Protein AF-A0A940C846-F1 (afdb_monomer_lite)

Secondary structure (DSSP, 8-state):
-HHHHHHHHHHHHHHHTHHHHHHHHHHHHHHHH--S---SS-HHHHHHHHHHHHHH-HHHHHHHHHHHTS-TT---HHHHHHHHHHHHHHHHHHHHHHHHHTTHHHHHHHHHHHHHHHHHHHHHHHHHHHTTTT-HHHHHHHHHHHHHHHHHHHTTS----GGGGTHHHHHHHHHHHHT-

Radius of gyration: 16.96 Å; chains: 1; bounding box: 32×42×48 Å

pLDDT: mean 75.11, std 12.72, range [40.38, 91.0]

Sequence (180 aa):
IVVFSMTAGLLAGWALRIDDRLNRLGDCIRARFFSGGVDGANPVEGVVTAILLFCIGSMTVLGSFDGARNPPGRLVLEYHTTLLIKSMLDFVSSTCLTVTFGVSVMASAAFVLVFQGALVALAAQLQPFLERIAVMPVLNCVGSLILLAIAVNLIGLKKIKTADYLPALAVAVAVCWALA

Foldseek 3Di:
DQVCLQVVLLVVLVVVVQLVVQLVVLVVLCVVPPPDDDPDADLSVLLSLLLLLLVLQLLLLVLLLVLLPDDPDDDDPVSCVSVVVSVVVSVVVLVVSCVQNNPSNVSSVVVSCVNSVVSSVVSNVCNVVVVVLPLSVSSNVLSVVLNVVSVCVSVVVDDDSSSSSVSSSVSSVVVSVVVD

Structure (mmCIF, N/CA/C/O backbone):
data_AF-A0A940C846-F1
#
_entry.id   AF-A0A940C846-F1
#
loop_
_atom_site.group_PDB
_atom_site.id
_atom_site.type_symbol
_atom_site.label_atom_id
_atom_site.label_alt_id
_atom_site.label_comp_id
_atom_site.label_asym_id
_atom_site.label_entity_id
_atom_site.label_seq_id
_atom_site.pdbx_PDB_ins_code
_atom_site.Cartn_x
_atom_site.Cartn_y
_atom_site.Cartn_z
_atom_site.occupancy
_atom_site.B_iso_or_equiv
_atom_site.auth_seq_id
_atom_site.auth_comp_id
_atom_site.auth_asym_id
_atom_site.auth_atom_id
_atom_site.pdbx_PDB_model_num
ATOM 1 N N . ILE A 1 1 ? -4.237 -12.558 16.859 1.00 83.25 1 ILE A N 1
ATOM 2 C CA . ILE A 1 1 ? -4.853 -11.601 15.904 1.00 83.25 1 ILE A CA 1
ATOM 3 C C . ILE A 1 1 ? -3.998 -11.474 14.643 1.00 83.25 1 ILE A C 1
ATOM 5 O O . ILE A 1 1 ? -4.415 -11.995 13.625 1.00 83.25 1 ILE A O 1
ATOM 9 N N . VAL A 1 2 ? -2.773 -10.931 14.718 1.00 86.88 2 VAL A N 1
ATOM 10 C CA . VAL A 1 2 ? -1.892 -10.684 13.549 1.00 86.88 2 VAL A CA 1
ATOM 11 C C . VAL A 1 2 ? -1.719 -11.896 12.618 1.00 86.88 2 VAL A C 1
ATOM 13 O O . VAL A 1 2 ? -1.980 -11.781 11.425 1.00 86.88 2 VAL A O 1
ATOM 16 N N . VAL A 1 3 ? -1.338 -13.066 13.149 1.00 89.56 3 VAL A N 1
ATOM 17 C CA . VAL A 1 3 ? -1.128 -14.288 12.341 1.00 89.56 3 VAL A CA 1
ATOM 18 C C . VAL A 1 3 ? -2.411 -14.720 11.626 1.00 89.56 3 VAL A C 1
ATOM 20 O O . VAL A 1 3 ? -2.380 -15.010 10.437 1.00 89.56 3 VAL A O 1
ATOM 23 N N . PHE A 1 4 ? -3.544 -14.713 12.332 1.00 89.75 4 PHE A N 1
ATOM 24 C CA . PHE A 1 4 ? -4.843 -15.076 11.763 1.00 89.75 4 PHE A CA 1
ATOM 25 C C . PHE A 1 4 ? -5.285 -14.089 10.676 1.00 89.75 4 PHE A C 1
ATOM 27 O O . PHE A 1 4 ? -5.730 -14.503 9.612 1.00 89.75 4 PHE A O 1
ATOM 34 N N . SER A 1 5 ? -5.117 -12.785 10.902 1.00 87.75 5 SER A N 1
ATOM 35 C CA . SER A 1 5 ? -5.448 -11.762 9.907 1.00 87.75 5 SER A CA 1
ATOM 36 C C . SER A 1 5 ? -4.566 -11.866 8.663 1.00 87.75 5 SER A C 1
ATOM 38 O O . SER A 1 5 ? -5.070 -11.706 7.557 1.00 87.75 5 SER A O 1
ATOM 40 N N . MET A 1 6 ? -3.279 -12.192 8.825 1.00 88.94 6 MET A N 1
ATOM 41 C CA . MET A 1 6 ? -2.354 -12.461 7.719 1.00 88.94 6 MET A CA 1
ATOM 42 C C . MET A 1 6 ? -2.785 -13.674 6.892 1.00 88.94 6 MET A C 1
ATOM 44 O O . MET A 1 6 ? -2.864 -13.577 5.670 1.00 88.94 6 MET A O 1
ATOM 48 N N . THR A 1 7 ? -3.089 -14.807 7.531 1.00 91.00 7 THR A N 1
ATOM 49 C CA . THR A 1 7 ? -3.455 -16.038 6.813 1.00 91.00 7 THR A CA 1
ATOM 50 C C . THR A 1 7 ? -4.833 -15.939 6.168 1.00 91.00 7 THR A C 1
ATOM 52 O O . THR A 1 7 ? -4.974 -16.242 4.985 1.00 91.00 7 THR A O 1
ATOM 55 N N . ALA A 1 8 ? -5.840 -15.463 6.902 1.00 89.62 8 ALA A N 1
ATOM 56 C CA . ALA A 1 8 ? -7.188 -15.264 6.376 1.00 89.62 8 ALA A CA 1
ATOM 57 C C . ALA A 1 8 ? -7.223 -14.165 5.303 1.00 89.62 8 ALA A C 1
ATOM 59 O O . ALA A 1 8 ? -7.887 -14.318 4.280 1.00 89.62 8 ALA A O 1
ATOM 60 N N . GLY A 1 9 ? -6.466 -13.083 5.500 1.00 87.38 9 GLY A N 1
ATOM 61 C CA . GLY A 1 9 ? -6.316 -12.007 4.526 1.00 87.38 9 GLY A CA 1
ATOM 62 C C . GLY A 1 9 ? -5.652 -12.464 3.233 1.00 87.38 9 GLY A C 1
ATOM 63 O O . GLY A 1 9 ? -6.147 -12.131 2.161 1.00 87.38 9 GLY A O 1
ATOM 64 N N . LEU A 1 10 ? -4.596 -13.279 3.323 1.00 89.56 10 LEU A N 1
ATOM 65 C CA . LEU A 1 10 ? -3.947 -13.876 2.156 1.00 89.56 10 LEU A CA 1
ATOM 66 C C . LEU A 1 10 ? -4.892 -14.813 1.399 1.00 89.56 10 LEU A C 1
ATOM 68 O O . LEU A 1 10 ? -4.969 -14.742 0.178 1.00 89.56 10 LEU A O 1
ATOM 72 N N . LEU A 1 11 ? -5.629 -15.673 2.109 1.00 90.94 11 LEU A N 1
ATOM 73 C CA . LEU A 1 11 ? -6.620 -16.562 1.493 1.00 90.94 11 LEU A CA 1
ATOM 74 C C . LEU A 1 11 ? -7.703 -15.764 0.760 1.00 90.94 11 LEU A C 1
ATOM 76 O O . LEU A 1 11 ? -8.042 -16.085 -0.379 1.00 90.94 11 LEU A O 1
ATOM 80 N N . ALA A 1 12 ? -8.209 -14.700 1.387 1.00 89.06 12 ALA A N 1
ATOM 81 C CA . ALA A 1 12 ? -9.190 -13.810 0.779 1.00 89.06 12 ALA A CA 1
ATOM 82 C C . ALA A 1 12 ? -8.615 -13.064 -0.436 1.00 89.06 12 ALA A C 1
ATOM 84 O O . ALA A 1 12 ? -9.267 -12.995 -1.476 1.00 89.06 12 ALA A O 1
ATOM 85 N N . GLY A 1 13 ? -7.394 -12.532 -0.341 1.00 85.81 13 GLY A N 1
ATOM 86 C CA . GLY A 1 13 ? -6.743 -11.811 -1.436 1.00 85.81 13 GLY A CA 1
ATOM 87 C C . GLY A 1 13 ? -6.417 -12.703 -2.621 1.00 85.81 13 GLY A C 1
ATOM 88 O O . GLY A 1 13 ? -6.713 -12.339 -3.760 1.00 85.81 13 GLY A O 1
ATOM 89 N N . TRP A 1 14 ? -5.932 -13.912 -2.345 1.00 88.50 14 TRP A N 1
ATOM 90 C CA . TRP A 1 14 ? -5.702 -14.943 -3.348 1.00 88.50 14 TRP A CA 1
ATOM 91 C C . TRP A 1 14 ? -7.004 -15.354 -4.050 1.00 88.50 14 TRP A C 1
ATOM 93 O O . TRP A 1 14 ? -7.051 -15.394 -5.280 1.00 88.50 14 TRP A O 1
ATOM 103 N N . ALA A 1 15 ? -8.094 -15.567 -3.299 1.00 88.69 15 ALA A N 1
ATOM 104 C CA . ALA A 1 15 ? -9.408 -15.880 -3.868 1.00 88.69 15 ALA A CA 1
ATOM 105 C C . ALA A 1 15 ? -9.964 -14.733 -4.736 1.00 88.69 15 ALA A C 1
ATOM 107 O O . ALA A 1 15 ? -10.569 -14.970 -5.783 1.00 88.69 15 ALA A O 1
ATOM 108 N N . LEU A 1 16 ? -9.730 -13.481 -4.334 1.00 85.50 16 LEU A N 1
ATOM 109 C CA . LEU A 1 16 ? -10.142 -12.285 -5.074 1.00 85.50 16 LEU A CA 1
ATOM 110 C C . LEU A 1 16 ? -9.214 -11.944 -6.253 1.00 85.50 16 LEU A C 1
ATOM 112 O O . LEU A 1 16 ? -9.585 -11.110 -7.091 1.00 85.50 16 LEU A O 1
ATOM 116 N N . ARG A 1 17 ? -8.049 -12.602 -6.345 1.00 85.44 17 ARG A N 1
ATOM 117 C CA . ARG A 1 17 ? -6.990 -12.373 -7.340 1.00 85.44 17 ARG A CA 1
ATOM 118 C C . ARG A 1 17 ? -6.577 -10.900 -7.403 1.00 85.44 17 ARG A C 1
ATOM 120 O O . ARG A 1 17 ? -6.571 -10.291 -8.475 1.00 85.44 17 ARG A O 1
ATOM 127 N N . ILE A 1 18 ? -6.300 -10.307 -6.242 1.00 83.44 18 ILE A N 1
ATOM 128 C CA . ILE A 1 18 ? -6.004 -8.870 -6.117 1.00 83.44 18 ILE A CA 1
ATOM 129 C C . ILE A 1 18 ? -4.724 -8.514 -6.864 1.00 83.44 18 ILE A C 1
ATOM 131 O O . ILE A 1 18 ? -4.715 -7.521 -7.590 1.00 83.44 18 ILE A O 1
ATOM 135 N N . ASP A 1 19 ? -3.695 -9.352 -6.754 1.00 83.31 19 ASP A N 1
ATOM 136 C CA . ASP A 1 19 ? -2.444 -9.193 -7.495 1.00 83.31 19 ASP A CA 1
ATOM 137 C C . ASP A 1 19 ? -2.681 -9.104 -9.010 1.00 83.31 19 ASP A C 1
ATOM 139 O O . ASP A 1 19 ? -2.232 -8.163 -9.662 1.00 83.31 19 ASP A O 1
ATOM 143 N N . ASP A 1 20 ? -3.506 -9.996 -9.567 1.00 82.88 20 ASP A N 1
ATOM 144 C CA . ASP A 1 20 ? -3.817 -9.994 -11.001 1.00 82.88 20 ASP A CA 1
ATOM 145 C C . ASP A 1 20 ? -4.617 -8.748 -11.422 1.00 82.88 20 ASP A C 1
ATOM 147 O O . ASP A 1 20 ? -4.434 -8.227 -12.524 1.00 82.88 20 ASP A O 1
ATOM 151 N N . ARG A 1 21 ? -5.514 -8.249 -10.561 1.00 83.06 21 ARG A N 1
ATOM 152 C CA . ARG A 1 21 ? -6.279 -7.019 -10.828 1.00 83.06 21 ARG A CA 1
ATOM 153 C C . ARG A 1 21 ? -5.387 -5.783 -10.781 1.00 83.06 21 ARG A C 1
ATOM 155 O O . ARG A 1 21 ? -5.519 -4.930 -11.654 1.00 83.06 21 ARG A O 1
ATOM 162 N N . LEU A 1 22 ? -4.485 -5.692 -9.803 1.00 78.94 22 LEU A N 1
ATOM 163 C CA . LEU A 1 22 ? -3.514 -4.600 -9.728 1.00 78.94 22 LEU A CA 1
ATOM 164 C C . LEU A 1 22 ? -2.541 -4.638 -10.907 1.00 78.94 22 LEU A C 1
ATOM 166 O O . LEU A 1 22 ? -2.278 -3.590 -11.492 1.00 78.94 22 LEU A O 1
ATOM 170 N N . ASN A 1 23 ? -2.086 -5.824 -11.318 1.00 80.25 23 ASN A N 1
ATOM 171 C CA . ASN A 1 23 ? -1.262 -5.973 -12.515 1.00 80.25 23 ASN A CA 1
ATOM 172 C C . ASN A 1 23 ? -2.007 -5.496 -13.769 1.00 80.25 23 ASN A C 1
ATOM 174 O O . ASN A 1 23 ? -1.464 -4.694 -14.518 1.00 80.25 23 ASN A O 1
ATOM 178 N N . ARG A 1 24 ? -3.288 -5.856 -13.947 1.00 79.88 24 ARG A N 1
ATOM 179 C CA . ARG A 1 24 ? -4.114 -5.338 -15.058 1.00 79.88 24 ARG A CA 1
ATOM 180 C C . ARG A 1 24 ? -4.296 -3.818 -15.025 1.00 79.88 24 ARG A C 1
ATOM 182 O O . ARG A 1 24 ? -4.331 -3.181 -16.077 1.00 79.88 24 ARG A O 1
ATOM 189 N N . LEU A 1 25 ? -4.436 -3.225 -13.837 1.00 75.25 25 LEU A N 1
ATOM 190 C CA . LEU A 1 25 ? -4.486 -1.768 -13.685 1.00 75.25 25 LEU A CA 1
ATOM 191 C C . LEU A 1 25 ? -3.151 -1.134 -14.092 1.00 75.25 25 LEU A C 1
ATOM 193 O O . LEU A 1 25 ? -3.146 -0.158 -14.840 1.00 75.25 25 LEU A O 1
ATOM 197 N N . GLY A 1 26 ? -2.030 -1.719 -13.665 1.00 71.31 26 GLY A N 1
ATOM 198 C CA . GLY A 1 26 ? -0.698 -1.284 -14.071 1.00 71.31 26 GLY A CA 1
ATOM 199 C C . GLY A 1 26 ? -0.449 -1.459 -15.573 1.00 71.31 26 GLY A C 1
ATOM 200 O O . GLY A 1 26 ? 0.117 -0.560 -16.186 1.00 71.31 26 GLY A O 1
ATOM 201 N N . ASP A 1 27 ? -0.947 -2.531 -16.196 1.00 74.06 27 ASP A N 1
ATOM 202 C CA . ASP A 1 27 ? -0.903 -2.748 -17.649 1.00 74.06 27 ASP A CA 1
ATOM 203 C C . ASP A 1 27 ? -1.697 -1.681 -18.414 1.00 74.06 27 ASP A C 1
ATOM 205 O O . ASP A 1 27 ? -1.230 -1.159 -19.425 1.00 74.06 27 ASP A O 1
ATOM 209 N N . CYS A 1 28 ? -2.884 -1.308 -17.926 1.00 73.94 28 CYS A N 1
ATOM 210 C CA . CYS A 1 28 ? -3.709 -0.259 -18.533 1.00 73.94 28 CYS A CA 1
ATOM 211 C C . CYS A 1 28 ? -3.023 1.115 -18.461 1.00 73.94 28 CYS A C 1
ATOM 213 O O . CYS A 1 28 ? -2.988 1.866 -19.440 1.00 73.94 28 CYS A O 1
ATOM 215 N N . ILE A 1 29 ? -2.421 1.422 -17.310 1.00 69.19 29 ILE A N 1
ATOM 216 C CA . ILE A 1 29 ? -1.619 2.631 -17.108 1.00 69.19 29 ILE A CA 1
ATOM 217 C C . ILE A 1 29 ? -0.381 2.595 -18.012 1.00 69.19 29 ILE A C 1
ATOM 219 O O . ILE A 1 29 ? -0.080 3.588 -18.674 1.00 69.19 29 ILE A O 1
ATOM 223 N N . ARG A 1 30 ? 0.291 1.443 -18.123 1.00 65.88 30 ARG A N 1
ATOM 224 C CA . ARG A 1 30 ? 1.426 1.248 -19.030 1.00 65.88 30 ARG A CA 1
ATOM 225 C C . ARG A 1 30 ? 1.032 1.515 -20.477 1.00 65.88 30 ARG A C 1
ATOM 227 O O . ARG A 1 30 ? 1.701 2.297 -21.137 1.00 65.88 30 ARG A O 1
ATOM 234 N N . ALA A 1 31 ? -0.059 0.922 -20.955 1.00 68.94 31 ALA A N 1
ATOM 235 C CA . ALA A 1 31 ? -0.520 1.090 -22.330 1.00 68.94 31 ALA A CA 1
ATOM 236 C C . ALA A 1 31 ? -0.840 2.557 -22.665 1.00 68.94 31 ALA A C 1
ATOM 238 O O . ALA A 1 31 ? -0.558 3.012 -23.772 1.00 68.94 31 ALA A O 1
ATOM 239 N N . ARG A 1 32 ? -1.385 3.317 -21.703 1.00 67.94 32 ARG A N 1
ATOM 240 C CA . ARG A 1 32 ? -1.706 4.743 -21.884 1.00 67.94 32 ARG A CA 1
ATOM 241 C C . ARG A 1 32 ? -0.503 5.680 -21.793 1.00 67.94 32 ARG A C 1
ATOM 243 O O . ARG A 1 32 ? -0.475 6.661 -22.527 1.00 67.94 32 ARG A O 1
ATOM 250 N N . PHE A 1 33 ? 0.449 5.421 -20.897 1.00 62.28 33 PHE A N 1
ATOM 251 C CA . PHE A 1 33 ? 1.545 6.357 -20.601 1.00 62.28 33 PHE A CA 1
ATOM 252 C C . PHE A 1 33 ? 2.900 5.949 -21.195 1.00 62.28 33 PHE A C 1
ATOM 254 O O . PHE A 1 33 ? 3.757 6.804 -21.398 1.00 62.28 33 PHE A O 1
ATOM 261 N N . PHE A 1 34 ? 3.094 4.670 -21.521 1.00 60.69 34 PHE A N 1
ATOM 262 C CA . PHE A 1 34 ? 4.354 4.103 -22.005 1.00 60.69 34 PHE A CA 1
ATOM 263 C C . PHE A 1 34 ? 4.109 3.263 -23.271 1.00 60.69 34 PHE A C 1
ATOM 265 O O . PHE A 1 34 ? 4.206 2.039 -23.260 1.00 60.69 34 PHE A O 1
ATOM 272 N N . SER A 1 35 ? 3.779 3.935 -24.383 1.00 51.28 35 SER A N 1
ATOM 273 C CA . SER A 1 35 ? 3.702 3.316 -25.724 1.00 51.28 35 SER A CA 1
ATOM 274 C C . SER A 1 35 ? 5.079 3.063 -26.371 1.00 51.28 35 SER A C 1
ATOM 276 O O . SER A 1 35 ? 5.153 2.424 -27.415 1.00 51.28 35 SER A O 1
ATOM 278 N N . GLY A 1 36 ? 6.174 3.541 -25.769 1.00 47.22 36 GLY A N 1
ATOM 279 C CA . GLY A 1 36 ? 7.545 3.291 -26.224 1.00 47.22 36 GLY A CA 1
ATOM 280 C C . GLY A 1 36 ? 8.204 2.200 -25.385 1.00 47.22 36 GLY A C 1
ATOM 281 O O . GLY A 1 36 ? 8.252 2.323 -24.162 1.00 47.22 36 GLY A O 1
ATOM 282 N N . GLY A 1 37 ? 8.670 1.130 -26.032 1.00 51.81 37 GLY A N 1
ATOM 283 C CA . GLY A 1 37 ? 9.306 -0.017 -25.384 1.00 51.81 37 GLY A CA 1
ATOM 284 C C . GLY A 1 37 ? 10.438 0.397 -24.445 1.00 51.81 37 GLY A C 1
ATOM 285 O O . GLY A 1 37 ? 11.387 1.057 -24.855 1.00 51.81 37 GLY A O 1
ATOM 286 N N . VAL A 1 38 ? 10.321 -0.003 -23.181 1.00 47.78 38 VAL A N 1
ATOM 287 C CA . VAL A 1 38 ? 11.411 0.055 -22.208 1.00 47.78 38 VAL A CA 1
ATOM 288 C C . VAL A 1 38 ? 11.767 -1.388 -21.887 1.00 47.78 38 VAL 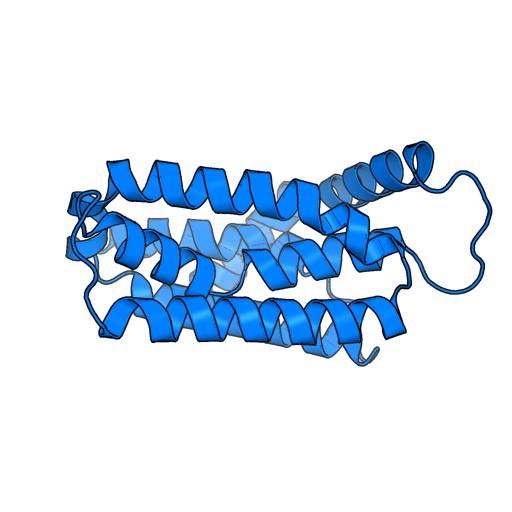A C 1
ATOM 290 O O . VAL A 1 38 ? 11.004 -2.092 -21.220 1.00 47.78 38 VAL A O 1
ATOM 293 N N . ASP A 1 39 ? 12.891 -1.828 -22.441 1.00 46.28 39 ASP A N 1
ATOM 294 C CA . ASP A 1 39 ? 13.513 -3.111 -22.146 1.00 46.28 39 ASP A CA 1
ATOM 295 C C . ASP A 1 39 ? 14.125 -3.090 -20.738 1.00 46.28 39 ASP A C 1
ATOM 297 O O . ASP A 1 39 ? 14.792 -2.132 -20.347 1.00 46.28 39 ASP A O 1
ATOM 301 N N . GLY A 1 40 ? 13.914 -4.170 -19.979 1.00 50.38 40 GLY A N 1
ATOM 302 C CA . GLY A 1 40 ? 14.754 -4.530 -18.828 1.00 50.38 40 GLY A CA 1
ATOM 303 C C . GLY A 1 40 ? 14.060 -4.664 -17.468 1.00 50.38 40 GLY A C 1
ATOM 304 O O . GLY A 1 40 ? 14.464 -5.518 -16.685 1.00 50.38 40 GLY A O 1
ATOM 305 N N . ALA A 1 41 ? 12.992 -3.915 -17.180 1.00 55.94 41 ALA A N 1
ATOM 306 C CA . ALA A 1 41 ? 12.269 -4.006 -15.904 1.00 55.94 41 ALA A CA 1
ATOM 307 C C . ALA A 1 41 ? 10.761 -3.978 -16.145 1.00 55.94 41 ALA A C 1
ATOM 309 O O . ALA A 1 41 ? 10.296 -3.168 -16.939 1.00 55.94 41 ALA A O 1
ATOM 310 N N . ASN A 1 42 ? 9.986 -4.846 -15.485 1.00 67.75 42 ASN A N 1
ATOM 311 C CA . ASN A 1 42 ? 8.531 -4.868 -15.640 1.00 67.75 42 ASN A CA 1
ATOM 312 C C . ASN A 1 42 ? 7.930 -3.601 -14.991 1.00 67.75 42 ASN A C 1
ATOM 314 O O . ASN A 1 42 ? 7.819 -3.551 -13.763 1.00 67.75 42 ASN A O 1
ATOM 318 N N . PRO A 1 43 ? 7.539 -2.569 -15.767 1.00 68.56 43 PRO A N 1
ATOM 319 C CA . PRO A 1 43 ? 7.133 -1.278 -15.202 1.00 68.56 43 PRO A CA 1
ATOM 320 C C . PRO A 1 43 ? 5.841 -1.399 -14.379 1.00 68.56 43 PRO A C 1
ATOM 322 O O . PRO A 1 43 ? 5.589 -0.614 -13.471 1.00 68.56 43 PRO A O 1
ATOM 325 N N . VAL A 1 44 ? 5.043 -2.426 -14.666 1.00 74.94 44 VAL A N 1
ATOM 326 C CA . VAL A 1 44 ? 3.810 -2.777 -13.955 1.00 74.94 44 VAL A CA 1
ATOM 327 C C . VAL A 1 44 ? 4.120 -3.187 -12.519 1.00 74.94 44 VAL A C 1
ATOM 329 O O . VAL A 1 44 ? 3.493 -2.698 -11.583 1.00 74.94 44 VAL A O 1
ATOM 332 N N . GLU A 1 45 ? 5.141 -4.027 -12.341 1.00 76.25 45 GLU A N 1
ATOM 333 C CA . GLU A 1 45 ? 5.577 -4.521 -11.033 1.00 76.25 45 GLU A CA 1
ATOM 334 C C . GLU A 1 45 ? 6.101 -3.366 -10.166 1.00 76.25 45 GLU A C 1
ATOM 336 O O . GLU A 1 45 ? 5.813 -3.314 -8.972 1.00 76.25 45 GLU A O 1
ATOM 341 N N . GLY A 1 46 ? 6.768 -2.381 -10.779 1.00 78.38 46 GLY A N 1
ATOM 342 C CA . GLY A 1 46 ? 7.204 -1.152 -10.113 1.00 78.38 46 GLY A CA 1
ATOM 343 C C . GLY A 1 46 ? 6.057 -0.264 -9.635 1.00 78.38 46 GLY A C 1
ATOM 344 O O . GLY A 1 46 ? 6.057 0.163 -8.481 1.00 78.38 46 GLY A O 1
ATOM 345 N N . VAL A 1 47 ? 5.046 -0.031 -10.481 1.00 79.38 47 VAL A N 1
ATOM 346 C CA . VAL A 1 47 ? 3.837 0.733 -10.114 1.00 79.38 47 VAL A CA 1
ATOM 347 C C . VAL A 1 47 ? 3.099 0.061 -8.961 1.00 79.38 47 VAL A C 1
ATOM 349 O O . VAL A 1 47 ? 2.764 0.719 -7.978 1.00 79.38 47 VAL A O 1
ATOM 352 N N . VAL A 1 48 ? 2.864 -1.248 -9.060 1.00 80.38 48 VAL A N 1
ATOM 353 C CA . VAL A 1 48 ? 2.163 -2.017 -8.026 1.00 80.38 48 VAL A CA 1
ATOM 354 C C . VAL A 1 48 ? 2.959 -2.012 -6.723 1.00 80.38 48 VAL A C 1
ATOM 356 O O . VAL A 1 48 ? 2.398 -1.730 -5.667 1.00 80.38 48 VAL A O 1
ATOM 359 N N . THR A 1 49 ? 4.273 -2.231 -6.787 1.00 83.00 49 THR A N 1
ATOM 360 C CA . THR A 1 49 ? 5.145 -2.198 -5.605 1.00 83.00 49 THR A CA 1
ATOM 361 C C . THR A 1 49 ? 5.142 -0.825 -4.936 1.00 83.00 49 THR A C 1
ATOM 363 O O . THR A 1 49 ? 5.033 -0.751 -3.714 1.00 83.00 49 THR A O 1
ATOM 366 N N . ALA A 1 50 ? 5.189 0.258 -5.717 1.00 84.69 50 ALA A N 1
ATOM 367 C CA . ALA A 1 50 ? 5.102 1.623 -5.208 1.00 84.69 50 ALA A CA 1
ATOM 368 C C . ALA A 1 50 ? 3.761 1.888 -4.510 1.00 84.69 50 ALA A C 1
ATOM 370 O O . ALA A 1 50 ? 3.745 2.343 -3.369 1.00 84.69 50 ALA A O 1
ATOM 371 N N . ILE A 1 51 ? 2.639 1.534 -5.147 1.00 82.75 51 ILE A N 1
ATOM 372 C CA . ILE A 1 51 ? 1.298 1.668 -4.559 1.00 82.75 51 ILE A CA 1
ATOM 373 C C . ILE A 1 51 ? 1.221 0.922 -3.228 1.00 82.75 51 ILE A C 1
ATOM 375 O O . ILE A 1 51 ? 0.801 1.493 -2.225 1.00 82.75 51 ILE A O 1
ATOM 379 N N . LEU A 1 52 ? 1.645 -0.342 -3.194 1.00 81.06 52 LEU A N 1
ATOM 380 C CA . LEU A 1 52 ? 1.587 -1.151 -1.980 1.00 81.06 52 LEU A CA 1
ATOM 381 C C . LEU A 1 52 ? 2.488 -0.566 -0.888 1.00 81.06 52 LEU A C 1
ATOM 383 O O . LEU A 1 52 ? 2.039 -0.429 0.243 1.00 81.06 52 LEU A O 1
ATOM 387 N N . LEU A 1 53 ? 3.714 -0.149 -1.211 1.00 84.62 53 LEU A N 1
ATOM 388 C CA . LEU A 1 53 ? 4.630 0.456 -0.241 1.00 84.62 53 LEU A CA 1
ATOM 389 C C . LEU A 1 53 ? 4.039 1.745 0.354 1.00 84.62 53 LEU A C 1
ATOM 391 O O . LEU A 1 53 ? 4.003 1.905 1.575 1.00 84.62 53 LEU A O 1
ATOM 395 N N . PHE A 1 54 ? 3.506 2.632 -0.489 1.00 82.06 54 PHE A N 1
ATOM 396 C CA . PHE A 1 54 ? 2.941 3.909 -0.053 1.00 82.06 54 PHE A CA 1
ATOM 397 C C . PHE A 1 54 ? 1.606 3.762 0.690 1.00 82.06 54 PHE A C 1
ATOM 399 O O . PHE A 1 54 ? 1.343 4.517 1.632 1.00 82.06 54 PHE A O 1
ATOM 406 N N . CYS A 1 55 ? 0.751 2.815 0.293 1.00 76.44 55 CYS A N 1
ATOM 407 C CA . CYS A 1 55 ? -0.578 2.623 0.879 1.00 76.44 55 CYS A CA 1
ATOM 408 C C . CYS A 1 55 ? -0.571 1.743 2.138 1.00 76.44 55 CYS A C 1
ATOM 410 O O . CYS A 1 55 ? -1.382 1.979 3.028 1.00 76.44 55 CYS A O 1
ATOM 412 N N . ILE A 1 56 ? 0.324 0.753 2.235 1.00 73.50 56 ILE A N 1
ATOM 413 C CA . ILE A 1 56 ? 0.336 -0.243 3.326 1.00 73.50 56 ILE A CA 1
ATOM 414 C C . ILE A 1 56 ? 1.146 0.217 4.537 1.00 73.50 56 ILE A C 1
ATOM 416 O O . ILE A 1 56 ? 1.038 -0.375 5.612 1.00 73.50 56 ILE A O 1
ATOM 420 N N . GLY A 1 57 ? 1.912 1.304 4.404 1.00 68.06 57 GLY A N 1
ATOM 421 C CA . GLY A 1 57 ? 2.492 1.979 5.555 1.00 68.06 57 GLY A CA 1
ATOM 422 C C . GLY A 1 57 ? 1.417 2.186 6.619 1.00 68.06 57 GLY A C 1
ATOM 423 O O . GLY A 1 57 ? 0.452 2.911 6.401 1.00 68.06 57 GLY A O 1
ATOM 424 N N . SER A 1 58 ? 1.572 1.548 7.777 1.00 60.88 58 SER A N 1
ATOM 425 C CA . SER A 1 58 ? 0.666 1.702 8.921 1.00 60.88 58 SER A CA 1
ATOM 426 C C . SER A 1 58 ? 0.482 3.172 9.303 1.00 60.88 58 SER A C 1
ATOM 428 O O . SER A 1 58 ? -0.590 3.572 9.748 1.00 60.88 58 SER A O 1
ATOM 430 N N . MET A 1 59 ? 1.502 3.990 9.028 1.00 63.66 59 MET A N 1
ATOM 431 C CA . MET A 1 59 ? 1.491 5.447 9.135 1.00 63.66 59 MET A CA 1
ATOM 432 C C . MET A 1 59 ? 0.502 6.158 8.205 1.00 63.66 59 MET A C 1
ATOM 434 O O . MET A 1 59 ? 0.086 7.260 8.526 1.00 63.66 59 MET A O 1
ATOM 438 N N . THR A 1 60 ? 0.088 5.566 7.084 1.00 64.56 60 THR A N 1
ATOM 439 C CA . THR A 1 60 ? -0.981 6.112 6.231 1.00 64.56 60 THR A CA 1
ATOM 440 C C . THR A 1 60 ? -2.313 6.066 6.967 1.00 64.56 60 THR A C 1
ATOM 442 O O . THR A 1 60 ? -3.071 7.031 6.963 1.00 64.56 60 THR A O 1
ATOM 445 N N . VAL A 1 61 ? -2.577 4.952 7.646 1.00 62.09 61 VAL A N 1
ATOM 446 C CA . VAL A 1 61 ? -3.800 4.742 8.419 1.00 62.09 61 VAL A CA 1
ATOM 447 C C . VAL A 1 61 ? -3.742 5.536 9.729 1.00 62.09 61 VAL A C 1
ATOM 449 O O . VAL A 1 61 ? -4.656 6.302 10.012 1.00 62.09 61 VAL A O 1
ATOM 452 N N . LEU A 1 62 ? -2.632 5.453 10.471 1.00 61.09 62 LEU A N 1
ATOM 453 C CA . LEU A 1 62 ? -2.388 6.254 11.680 1.00 61.09 62 LEU A CA 1
ATOM 454 C C . LEU A 1 62 ? -2.441 7.761 11.393 1.00 61.09 62 LEU A C 1
ATOM 456 O O . LEU A 1 62 ? -3.154 8.482 12.074 1.00 61.09 62 LEU A O 1
ATOM 460 N N . GLY A 1 63 ? -1.761 8.228 10.343 1.00 59.28 63 GLY A N 1
ATOM 461 C CA . GLY A 1 63 ? -1.745 9.637 9.944 1.00 59.28 63 GLY A CA 1
ATOM 462 C C . GLY A 1 63 ? -3.107 10.144 9.466 1.00 59.28 63 GLY A C 1
ATOM 463 O O . GLY A 1 63 ? -3.441 11.300 9.714 1.00 59.28 63 GLY A O 1
ATOM 464 N N . SER A 1 64 ? -3.925 9.279 8.851 1.00 62.75 64 SER A N 1
ATOM 465 C CA . SER A 1 64 ? -5.320 9.603 8.513 1.00 62.75 64 SER A CA 1
ATOM 466 C C . SER A 1 64 ? -6.185 9.767 9.766 1.00 62.75 64 SER A C 1
ATOM 468 O O . SER A 1 64 ? -7.028 10.657 9.805 1.00 62.75 64 SER A O 1
ATOM 470 N N . PHE A 1 65 ? -5.967 8.950 10.803 1.00 59.78 65 PHE A N 1
ATOM 471 C CA . PHE A 1 65 ? -6.704 9.039 12.068 1.00 59.78 65 PHE A CA 1
ATOM 472 C C . PHE A 1 65 ? -6.250 10.197 12.964 1.00 59.78 65 PHE A C 1
ATOM 474 O O . PHE A 1 65 ? -7.097 10.893 13.522 1.00 59.78 65 PHE A O 1
ATOM 481 N N . ASP A 1 66 ? -4.945 10.452 13.062 1.00 56.78 66 ASP A N 1
ATOM 482 C CA . ASP A 1 66 ? -4.409 11.610 13.787 1.00 56.78 66 ASP A CA 1
ATOM 483 C C . ASP A 1 66 ? -4.794 12.932 13.100 1.00 56.78 66 ASP A C 1
ATOM 485 O O . ASP A 1 66 ? -5.143 13.902 13.774 1.00 56.78 66 ASP A O 1
ATOM 489 N N . GLY A 1 67 ? -4.802 12.966 11.760 1.00 54.34 67 GLY A N 1
ATOM 490 C CA . GLY A 1 67 ? -5.250 14.125 10.983 1.00 54.34 67 GLY A CA 1
ATOM 491 C C . GLY A 1 67 ? -6.756 14.380 11.088 1.00 54.34 67 GLY A C 1
ATOM 492 O O . GLY A 1 67 ? -7.189 15.529 11.098 1.00 54.34 67 GLY A O 1
ATOM 493 N N . ALA A 1 68 ? -7.549 13.317 11.223 1.00 54.16 68 ALA A N 1
ATOM 494 C CA . ALA A 1 68 ? -8.987 13.397 11.416 1.00 54.16 68 ALA A CA 1
ATOM 495 C C . ALA A 1 68 ? -9.384 13.985 12.786 1.00 54.16 68 ALA A C 1
ATOM 497 O O . ALA A 1 68 ? -10.359 14.725 12.853 1.00 54.16 68 ALA A O 1
ATOM 498 N N . ARG A 1 69 ? -8.600 13.727 13.848 1.00 51.91 69 ARG A N 1
ATOM 499 C CA . ARG A 1 69 ? -8.831 14.163 15.246 1.00 51.91 69 ARG A CA 1
ATOM 500 C C . ARG A 1 69 ? -8.977 15.652 15.506 1.00 51.91 69 ARG A C 1
ATOM 502 O O . ARG A 1 69 ? -9.340 16.009 16.627 1.00 51.91 69 ARG A O 1
ATOM 509 N N . ASN A 1 70 ? -8.732 16.519 14.529 1.00 50.16 70 ASN A N 1
ATOM 510 C CA . ASN A 1 70 ? -8.741 17.955 14.762 1.00 50.16 70 ASN A CA 1
ATOM 511 C C . ASN A 1 70 ? -9.513 18.736 13.685 1.00 50.16 70 ASN A C 1
ATOM 513 O O . ASN A 1 70 ? -9.309 18.510 12.493 1.00 50.16 70 ASN A O 1
ATOM 517 N N . PRO A 1 71 ? -10.359 19.707 14.084 1.00 49.38 71 PRO A N 1
ATOM 518 C CA . PRO A 1 71 ? -11.021 20.617 13.154 1.00 49.38 71 PRO A CA 1
ATOM 519 C C . PRO A 1 71 ? -10.007 21.523 12.423 1.00 49.38 71 PRO A C 1
ATOM 521 O O . PRO A 1 71 ? -8.915 21.781 12.946 1.00 49.38 71 PRO A O 1
ATOM 524 N N . PRO A 1 72 ? -10.359 22.051 11.233 1.00 44.66 72 PRO A N 1
ATOM 525 C CA . PRO A 1 72 ? -9.474 22.910 10.450 1.00 44.66 72 PRO A CA 1
ATOM 526 C C . PRO A 1 72 ? -9.132 24.185 11.238 1.00 44.66 72 PRO A C 1
ATOM 528 O O . PRO A 1 72 ? -10.005 25.010 11.495 1.00 44.66 72 PRO A O 1
ATOM 531 N N . GLY A 1 73 ? -7.861 24.344 11.632 1.00 49.38 73 GLY A N 1
ATOM 532 C CA . GLY A 1 73 ? -7.357 25.587 12.236 1.00 49.38 73 GLY A CA 1
ATOM 533 C C . GLY A 1 73 ? -6.444 25.461 13.460 1.00 49.38 73 GLY A C 1
ATOM 534 O O . GLY A 1 73 ? -5.917 26.481 13.898 1.00 49.38 73 GLY A O 1
ATOM 535 N N . ARG A 1 74 ? -6.202 24.264 14.020 1.00 40.38 74 ARG A N 1
ATOM 536 C CA . ARG A 1 74 ? -5.290 24.109 15.172 1.00 40.38 74 ARG A CA 1
ATOM 537 C C . ARG A 1 74 ? -3.982 23.420 14.779 1.00 40.38 74 ARG A C 1
ATOM 539 O O . ARG A 1 74 ? -3.877 22.200 14.741 1.00 40.38 74 ARG A O 1
ATOM 546 N N . LEU A 1 75 ? -2.985 24.254 14.496 1.00 40.69 75 LEU A N 1
ATOM 547 C CA . LEU A 1 75 ? -1.585 23.904 14.270 1.00 40.69 75 LEU A CA 1
ATOM 548 C C . LEU A 1 75 ? -0.963 23.389 15.587 1.00 40.69 75 LEU A C 1
ATOM 550 O O . LEU A 1 75 ? -0.432 24.177 16.366 1.00 40.69 75 LEU A O 1
ATOM 554 N N . VAL A 1 76 ? -1.083 22.093 15.896 1.00 41.66 76 VAL A N 1
ATOM 555 C CA . VAL A 1 76 ? -0.389 21.494 17.056 1.00 41.66 76 VAL A CA 1
ATOM 556 C C . VAL A 1 76 ? 0.869 20.773 16.571 1.00 41.66 76 VAL A C 1
ATOM 558 O O . VAL A 1 76 ? 0.852 20.019 15.600 1.00 41.66 76 VAL A O 1
ATOM 561 N N . LEU A 1 77 ? 1.975 21.048 17.260 1.00 42.12 77 LEU A N 1
ATOM 562 C CA . LEU A 1 77 ? 3.347 20.714 16.876 1.00 42.12 77 LEU A CA 1
ATOM 563 C C . LEU A 1 77 ? 3.634 19.205 16.718 1.00 42.12 77 LEU A C 1
ATOM 565 O O . LEU A 1 77 ? 4.520 18.849 15.949 1.00 42.12 77 LEU A O 1
ATOM 569 N N . GLU A 1 78 ? 2.905 18.317 17.404 1.00 46.22 78 GLU A N 1
ATOM 570 C CA . GLU A 1 78 ? 3.147 16.862 17.340 1.00 46.22 78 GLU A CA 1
ATOM 571 C C . GLU A 1 78 ? 2.697 16.216 16.015 1.00 46.22 78 GLU A C 1
ATOM 573 O O . GLU A 1 78 ? 3.277 15.214 15.596 1.00 46.22 78 GLU A O 1
ATOM 578 N N . TYR A 1 79 ? 1.722 16.807 15.312 1.00 52.34 79 TYR A N 1
ATOM 579 C CA . TYR A 1 79 ? 1.132 16.242 14.085 1.00 52.34 79 TYR A CA 1
ATOM 580 C C . TYR A 1 79 ? 2.062 16.301 12.879 1.00 52.34 79 TYR A C 1
ATOM 582 O O . TYR A 1 79 ? 2.031 15.442 11.992 1.00 52.34 79 TYR A O 1
ATOM 590 N N . HIS A 1 80 ? 2.901 17.333 12.841 1.00 53.09 80 HIS A N 1
ATOM 591 C CA . HIS A 1 80 ? 3.817 17.536 11.737 1.00 53.09 80 HIS A CA 1
ATOM 592 C C . HIS A 1 80 ? 4.868 16.442 11.699 1.00 53.09 80 HIS A C 1
ATOM 594 O O . HIS A 1 80 ? 5.247 16.046 10.611 1.00 53.09 80 HIS A O 1
ATOM 600 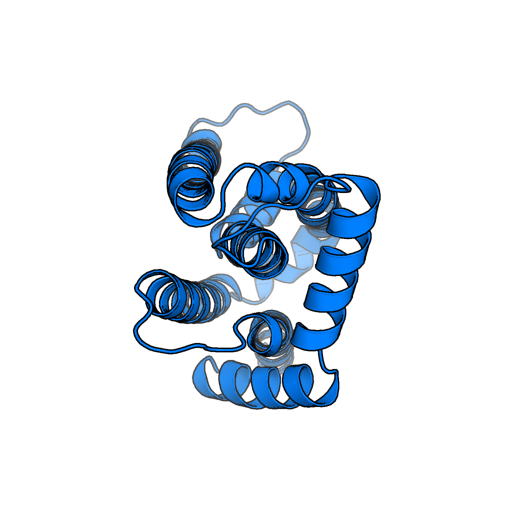N N . THR A 1 81 ? 5.294 15.899 12.838 1.00 65.94 81 THR A N 1
ATOM 601 C CA . THR A 1 81 ? 6.394 14.934 12.874 1.00 65.94 81 THR A CA 1
ATOM 602 C C . THR A 1 81 ? 6.037 13.644 12.141 1.00 65.94 81 THR A C 1
ATOM 604 O O . THR A 1 81 ? 6.800 13.213 11.285 1.00 65.94 81 THR A O 1
ATOM 607 N N . THR A 1 82 ? 4.858 13.062 12.377 1.00 67.38 82 THR A N 1
ATOM 608 C CA . THR A 1 82 ? 4.450 11.805 11.720 1.00 67.38 82 THR A CA 1
ATOM 609 C C . THR A 1 82 ? 4.173 11.998 10.228 1.00 67.38 82 THR A C 1
ATOM 611 O O . THR A 1 82 ? 4.632 11.202 9.408 1.00 67.38 82 THR A O 1
ATOM 614 N N . LEU A 1 83 ? 3.481 13.079 9.846 1.00 69.00 83 LEU A N 1
ATOM 615 C CA . LEU A 1 83 ? 3.215 13.392 8.436 1.00 69.00 83 LEU A CA 1
ATOM 616 C C . LEU A 1 83 ? 4.488 13.825 7.683 1.00 69.00 83 LEU A C 1
ATOM 618 O O . LEU A 1 83 ? 4.651 13.476 6.512 1.00 69.00 83 LEU A O 1
ATOM 622 N N . LEU A 1 84 ? 5.421 14.524 8.343 1.00 72.50 84 LEU A N 1
ATOM 623 C CA . LEU A 1 84 ? 6.743 14.855 7.795 1.00 72.50 84 LEU A CA 1
ATOM 624 C C . LEU A 1 84 ? 7.576 13.594 7.617 1.00 72.50 84 LEU A C 1
ATOM 626 O O . LEU A 1 84 ? 8.144 13.407 6.546 1.00 72.50 84 LEU A O 1
ATOM 630 N N . ILE A 1 85 ? 7.614 12.709 8.619 1.00 77.12 85 ILE A N 1
ATOM 631 C CA . ILE A 1 85 ? 8.301 11.417 8.517 1.00 77.12 85 ILE A CA 1
ATOM 632 C C . ILE A 1 85 ? 7.727 10.628 7.339 1.00 77.12 85 ILE A C 1
ATOM 634 O O . ILE A 1 85 ? 8.495 10.144 6.514 1.00 77.12 85 ILE A O 1
ATOM 638 N N . LYS A 1 86 ? 6.397 10.563 7.192 1.00 77.56 86 LYS A N 1
ATOM 639 C CA . LYS A 1 86 ? 5.744 9.915 6.044 1.00 77.56 86 LYS A CA 1
ATOM 640 C C . LYS A 1 86 ? 6.165 10.539 4.715 1.00 77.56 86 LYS A C 1
ATOM 642 O O . LYS A 1 86 ? 6.566 9.814 3.814 1.00 77.56 86 LYS A O 1
ATOM 647 N N . SER A 1 87 ? 6.116 11.864 4.604 1.00 79.88 87 SER A N 1
ATOM 648 C CA . SER A 1 87 ? 6.465 12.571 3.366 1.00 79.88 87 SER A CA 1
ATOM 649 C C . SER A 1 87 ? 7.931 12.349 2.981 1.00 79.88 87 SER A C 1
ATOM 651 O O . SER A 1 87 ? 8.238 12.117 1.814 1.00 79.88 87 SER A O 1
ATOM 653 N N . MET A 1 88 ? 8.837 12.348 3.963 1.00 85.12 88 MET A N 1
ATOM 654 C CA . MET A 1 88 ? 10.254 12.046 3.748 1.00 85.12 88 MET A CA 1
ATOM 655 C C . MET A 1 88 ? 10.466 10.578 3.359 1.00 85.12 88 MET A C 1
ATOM 657 O O . MET A 1 88 ? 11.235 10.295 2.442 1.00 85.12 88 MET A O 1
ATOM 661 N N . LEU A 1 89 ? 9.763 9.642 4.008 1.00 83.25 89 LEU A N 1
ATOM 662 C CA . LEU A 1 89 ? 9.803 8.220 3.659 1.00 83.25 89 LEU A CA 1
ATOM 663 C C . LEU A 1 89 ? 9.299 7.976 2.237 1.00 83.25 89 LEU A C 1
ATOM 665 O O . LEU A 1 89 ? 9.929 7.217 1.501 1.00 83.25 89 LEU A O 1
ATOM 669 N N . ASP A 1 90 ? 8.208 8.627 1.838 1.00 84.75 90 ASP A N 1
ATOM 670 C CA . ASP A 1 90 ? 7.648 8.503 0.494 1.00 84.75 90 ASP A CA 1
ATOM 671 C C . ASP A 1 90 ? 8.594 9.111 -0.552 1.00 84.75 90 ASP A C 1
ATOM 673 O O . ASP A 1 90 ? 8.803 8.490 -1.590 1.00 84.75 90 ASP A O 1
ATOM 677 N N . PHE A 1 91 ? 9.250 10.242 -0.257 1.00 85.62 91 PHE A N 1
ATOM 678 C CA . PHE A 1 91 ? 10.261 10.858 -1.128 1.00 85.62 91 PHE A CA 1
ATOM 679 C C . PHE A 1 91 ? 11.502 9.973 -1.331 1.00 85.62 91 PHE A C 1
ATOM 681 O O . PHE A 1 91 ? 11.959 9.755 -2.459 1.00 85.62 91 PHE A O 1
ATOM 688 N N . VAL A 1 92 ? 12.056 9.429 -0.243 1.00 88.50 92 VAL A N 1
ATOM 689 C CA . VAL A 1 92 ? 13.205 8.515 -0.321 1.00 88.50 92 VAL A CA 1
ATOM 690 C C . VAL A 1 92 ? 12.805 7.238 -1.063 1.00 88.50 92 VAL A C 1
ATOM 692 O O . VAL A 1 92 ? 13.494 6.821 -1.994 1.00 88.50 92 VAL A O 1
ATOM 695 N N . SER A 1 93 ? 11.651 6.659 -0.723 1.00 87.00 93 SER A N 1
ATOM 696 C CA . SER A 1 93 ? 11.162 5.425 -1.343 1.00 87.00 93 SER A CA 1
ATOM 697 C C . SER A 1 93 ? 10.845 5.614 -2.826 1.00 87.00 93 SER A C 1
ATOM 699 O O . SER A 1 93 ? 11.228 4.766 -3.627 1.00 87.00 93 SER A O 1
ATOM 701 N N . SER A 1 94 ? 10.222 6.727 -3.233 1.00 87.06 94 SER A N 1
ATOM 702 C CA . SER A 1 94 ? 9.966 7.017 -4.649 1.00 87.06 94 SER A CA 1
ATOM 703 C C . SER A 1 94 ? 11.262 7.146 -5.434 1.00 87.06 94 SER A C 1
ATOM 705 O O . SER A 1 94 ? 11.343 6.657 -6.558 1.00 87.06 94 SER A O 1
ATOM 707 N N . THR A 1 95 ? 12.292 7.753 -4.841 1.00 87.00 95 THR A N 1
ATOM 708 C CA . THR A 1 95 ? 13.609 7.889 -5.471 1.00 87.00 95 THR A CA 1
ATOM 709 C C . THR A 1 95 ? 14.266 6.519 -5.655 1.00 87.00 95 THR A C 1
ATOM 711 O O . THR A 1 95 ? 14.651 6.171 -6.770 1.00 87.00 95 THR A O 1
ATOM 714 N N . CYS A 1 96 ? 14.311 5.686 -4.609 1.00 87.00 96 CYS A N 1
ATOM 715 C CA . CYS A 1 96 ? 14.860 4.326 -4.684 1.00 87.00 96 CYS A CA 1
ATOM 716 C C . CYS A 1 96 ? 14.095 3.426 -5.670 1.00 87.00 96 CYS A C 1
ATOM 718 O O . CYS A 1 96 ? 14.700 2.701 -6.465 1.00 87.00 96 CYS A O 1
ATOM 720 N N . LEU A 1 97 ? 12.761 3.491 -5.659 1.00 83.75 97 LEU A N 1
ATOM 721 C CA . LEU A 1 97 ? 11.920 2.739 -6.588 1.00 83.75 97 LEU A CA 1
ATOM 722 C C . LEU A 1 97 ? 12.099 3.226 -8.027 1.00 83.75 97 LEU A C 1
ATOM 724 O O . LEU A 1 97 ? 12.088 2.404 -8.935 1.00 83.75 97 LEU A O 1
ATOM 728 N N . THR A 1 98 ? 12.308 4.527 -8.249 1.00 85.31 98 THR A N 1
ATOM 729 C CA . THR A 1 98 ? 12.565 5.080 -9.590 1.00 85.31 98 THR A CA 1
ATOM 730 C C . THR A 1 98 ? 13.901 4.588 -10.142 1.00 85.31 98 THR A C 1
ATOM 732 O O . THR A 1 98 ? 13.993 4.285 -11.326 1.00 85.31 98 THR A O 1
ATOM 735 N N . VAL A 1 99 ? 14.929 4.426 -9.302 1.00 84.94 99 VAL A N 1
ATOM 736 C CA . VAL A 1 99 ? 16.204 3.813 -9.726 1.00 84.94 99 VAL A CA 1
ATOM 737 C C . VAL A 1 99 ? 16.017 2.344 -10.128 1.00 84.94 99 VAL A C 1
ATOM 739 O O . VAL A 1 99 ? 16.666 1.877 -11.058 1.00 84.94 99 VAL A O 1
ATOM 742 N N . THR A 1 100 ? 15.107 1.623 -9.465 1.00 81.94 100 THR A N 1
ATOM 743 C CA . THR A 1 100 ? 14.880 0.183 -9.698 1.00 81.94 100 THR A CA 1
ATOM 744 C C . THR A 1 100 ? 13.923 -0.094 -10.866 1.00 81.94 100 THR A C 1
ATOM 746 O O . THR A 1 100 ? 14.162 -0.989 -11.671 1.00 81.94 100 THR A O 1
ATOM 749 N N . PHE A 1 101 ? 12.830 0.666 -10.967 1.00 77.12 101 PHE A N 1
ATOM 750 C CA . PHE A 1 101 ? 11.719 0.434 -11.901 1.00 77.12 101 PHE A CA 1
ATOM 751 C C . PHE A 1 101 ? 11.512 1.569 -12.918 1.00 77.12 101 PHE A C 1
ATOM 753 O O . PHE A 1 101 ? 10.580 1.522 -13.729 1.00 77.12 101 PHE A O 1
ATOM 760 N N . GLY A 1 102 ? 12.356 2.599 -12.891 1.00 80.00 102 GLY A N 1
ATOM 761 C CA . GLY A 1 102 ? 12.317 3.725 -13.819 1.00 80.00 102 GLY A CA 1
ATOM 762 C C . GLY A 1 102 ? 11.128 4.666 -13.615 1.00 80.00 102 GLY A C 1
ATOM 763 O O . GLY A 1 102 ? 10.521 4.752 -12.548 1.00 80.00 102 GLY A O 1
ATOM 764 N N . VAL A 1 103 ? 10.767 5.361 -14.697 1.00 78.62 103 VAL A N 1
ATOM 765 C CA . VAL A 1 103 ? 9.704 6.388 -14.746 1.00 78.62 103 VAL A CA 1
ATOM 766 C C . VAL A 1 103 ? 8.315 5.827 -14.400 1.00 78.62 103 VAL A C 1
ATOM 768 O O . VAL A 1 103 ? 7.402 6.583 -14.067 1.00 78.62 103 VAL A O 1
ATOM 771 N N . SER A 1 104 ? 8.154 4.500 -14.409 1.00 75.19 104 SER A N 1
ATOM 772 C CA . SER A 1 104 ? 6.903 3.817 -14.067 1.00 75.19 104 SER A CA 1
ATOM 773 C C . SER A 1 104 ? 6.336 4.252 -12.707 1.00 75.19 104 SER A C 1
ATOM 775 O O . SER A 1 104 ? 5.128 4.442 -12.581 1.00 75.19 104 SER A O 1
ATOM 777 N N . VAL A 1 105 ? 7.193 4.540 -11.720 1.00 80.44 105 VAL A N 1
ATOM 778 C CA . VAL A 1 105 ? 6.794 4.957 -10.364 1.00 80.44 105 VAL A CA 1
ATOM 779 C C . VAL A 1 105 ? 5.967 6.243 -10.360 1.00 80.44 105 VAL A C 1
ATOM 781 O O . VAL A 1 105 ? 5.049 6.365 -9.551 1.00 80.44 105 VAL A O 1
ATOM 784 N N . MET A 1 106 ? 6.201 7.179 -11.284 1.00 81.75 106 MET A N 1
ATOM 785 C CA . MET A 1 106 ? 5.443 8.438 -11.335 1.00 81.75 106 MET A CA 1
ATOM 786 C C . MET A 1 106 ? 3.943 8.206 -11.551 1.00 81.75 106 MET A C 1
ATOM 788 O O . MET A 1 106 ? 3.118 8.950 -11.025 1.00 81.75 106 MET A O 1
ATOM 792 N N . ALA A 1 107 ? 3.574 7.138 -12.262 1.00 79.88 107 ALA A N 1
ATOM 793 C CA . ALA A 1 107 ? 2.176 6.807 -12.494 1.00 79.88 107 ALA A CA 1
ATOM 794 C C . ALA A 1 107 ? 1.453 6.327 -11.220 1.00 79.88 107 ALA A C 1
ATOM 796 O O . ALA A 1 107 ? 0.233 6.465 -11.116 1.00 79.88 107 ALA A O 1
ATOM 797 N N . SER A 1 108 ? 2.191 5.824 -10.220 1.00 81.56 108 SER A N 1
ATOM 798 C CA . SER A 1 108 ? 1.619 5.447 -8.919 1.00 81.56 108 SER A CA 1
ATOM 799 C C . SER A 1 108 ? 1.120 6.656 -8.122 1.00 81.56 108 SER A C 1
ATOM 801 O O . SER A 1 108 ? 0.152 6.524 -7.376 1.00 81.56 108 SER A O 1
ATOM 803 N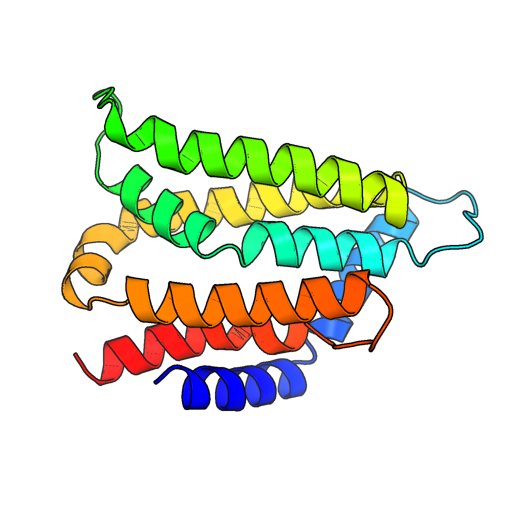 N . ALA A 1 109 ? 1.703 7.844 -8.324 1.00 82.62 109 ALA A N 1
ATOM 804 C CA . ALA A 1 109 ? 1.375 9.043 -7.553 1.00 82.62 109 ALA A CA 1
ATOM 805 C C . ALA A 1 109 ? -0.111 9.425 -7.660 1.00 82.62 109 ALA A C 1
ATOM 807 O O . ALA A 1 109 ? -0.737 9.753 -6.655 1.00 82.62 109 ALA A O 1
ATOM 808 N N . ALA A 1 110 ? -0.704 9.313 -8.855 1.00 83.56 110 ALA A N 1
ATOM 809 C CA . ALA A 1 110 ? -2.124 9.596 -9.062 1.00 83.56 110 ALA A CA 1
ATOM 810 C C . ALA A 1 110 ? -3.026 8.626 -8.281 1.00 83.56 110 ALA A C 1
ATOM 812 O O . ALA A 1 110 ? -3.993 9.046 -7.647 1.00 83.56 110 ALA A O 1
ATOM 813 N N . PHE A 1 111 ? -2.691 7.332 -8.285 1.00 82.12 111 PHE A N 1
ATOM 814 C CA . PHE A 1 111 ? -3.443 6.323 -7.540 1.00 82.12 111 PHE A CA 1
ATOM 815 C C . PHE A 1 111 ? -3.314 6.532 -6.030 1.00 82.12 111 PHE A C 1
ATOM 817 O O . PHE A 1 111 ? -4.307 6.494 -5.307 1.00 82.12 111 PHE A O 1
ATOM 824 N N . VAL A 1 112 ? -2.094 6.794 -5.561 1.00 83.19 112 VAL A N 1
ATOM 825 C CA . VAL A 1 112 ? -1.793 7.034 -4.147 1.00 83.19 112 VAL A CA 1
ATOM 826 C C . VAL A 1 112 ? -2.541 8.260 -3.640 1.00 83.19 112 VAL A C 1
ATOM 828 O O . VAL A 1 112 ? -3.152 8.184 -2.579 1.00 83.19 112 VAL A O 1
ATOM 831 N N . LEU A 1 113 ? -2.572 9.348 -4.413 1.00 82.69 113 LEU A N 1
ATOM 832 C CA . LEU A 1 113 ? -3.292 10.570 -4.054 1.00 82.69 113 LEU A CA 1
ATOM 833 C C . LEU A 1 113 ? -4.791 10.305 -3.879 1.00 82.69 113 LEU A C 1
ATOM 835 O O . LEU A 1 113 ? -5.373 10.710 -2.874 1.00 82.69 113 LEU A O 1
ATOM 839 N N . VAL A 1 114 ? -5.410 9.577 -4.814 1.00 84.44 114 VAL A N 1
ATOM 840 C CA . VAL A 1 114 ? -6.832 9.215 -4.719 1.00 84.44 114 VAL A CA 1
ATOM 841 C C . VAL A 1 114 ? -7.085 8.285 -3.532 1.00 84.44 114 VAL A C 1
ATOM 843 O O . VAL A 1 114 ? -8.011 8.519 -2.760 1.00 84.44 114 VAL A O 1
ATOM 846 N N . PHE A 1 115 ? -6.267 7.246 -3.355 1.00 79.94 115 PHE A N 1
ATOM 847 C CA . PHE A 1 115 ? -6.486 6.235 -2.322 1.00 79.94 115 PHE A CA 1
ATOM 848 C C . PHE A 1 115 ? -6.230 6.773 -0.910 1.00 79.94 115 PHE A C 1
ATOM 850 O O . PHE A 1 115 ? -7.068 6.614 -0.024 1.00 79.94 115 PHE A O 1
ATOM 857 N N . GLN A 1 116 ? -5.096 7.443 -0.691 1.00 77.88 116 GLN A N 1
ATOM 858 C CA . GLN A 1 116 ? -4.773 8.052 0.599 1.00 77.88 116 GLN A CA 1
ATOM 859 C C . GLN A 1 116 ? -5.717 9.217 0.910 1.00 77.88 116 GLN A C 1
ATOM 861 O O . GLN A 1 116 ? -6.198 9.315 2.034 1.00 77.88 116 GLN A O 1
ATOM 866 N N . GLY A 1 117 ? -6.053 10.055 -0.078 1.00 76.75 117 GLY A N 1
ATOM 867 C CA . GLY A 1 117 ? -7.020 11.141 0.101 1.00 76.75 117 GLY A CA 1
ATOM 868 C C . GLY A 1 117 ? -8.411 10.633 0.489 1.00 76.75 117 GLY A C 1
ATOM 869 O O . GLY A 1 117 ? -9.026 11.161 1.416 1.00 76.75 117 GLY A O 1
ATOM 870 N N . ALA A 1 118 ? -8.882 9.561 -0.156 1.00 80.62 118 ALA A N 1
ATOM 871 C CA . ALA A 1 118 ? -10.137 8.908 0.207 1.00 80.62 118 ALA A CA 1
ATOM 872 C C . ALA A 1 118 ? -10.089 8.315 1.623 1.00 80.62 118 ALA A C 1
ATOM 874 O O . ALA A 1 118 ? -11.053 8.459 2.372 1.00 80.62 118 ALA A O 1
ATOM 875 N N . LEU A 1 119 ? -8.971 7.694 2.017 1.00 75.25 119 LEU A N 1
ATOM 876 C CA . LEU A 1 119 ? -8.787 7.167 3.372 1.00 75.25 119 LEU A CA 1
ATOM 877 C C . LEU A 1 119 ? -8.821 8.263 4.439 1.00 75.25 119 LEU A C 1
ATOM 879 O O . LEU A 1 119 ? -9.486 8.075 5.453 1.00 75.25 119 LEU A O 1
ATOM 883 N N . VAL A 1 120 ? -8.166 9.405 4.213 1.00 74.50 120 VAL A N 1
ATOM 884 C CA . VAL A 1 120 ? -8.204 10.554 5.137 1.00 74.50 120 VAL A CA 1
ATOM 885 C C . VAL A 1 120 ? -9.632 11.081 5.286 1.00 74.50 120 VAL A C 1
ATOM 887 O O . VAL A 1 120 ? -10.106 11.278 6.404 1.00 74.50 120 VAL A O 1
ATOM 890 N N . ALA A 1 121 ? -10.349 11.253 4.171 1.00 74.38 121 ALA A N 1
ATOM 891 C CA . ALA A 1 121 ? -11.738 11.706 4.194 1.00 74.38 121 ALA A CA 1
ATOM 892 C C . ALA A 1 121 ? -12.659 10.722 4.939 1.00 74.38 121 ALA A C 1
ATOM 894 O O . ALA A 1 121 ? -13.528 11.134 5.707 1.00 74.38 121 ALA A O 1
ATOM 895 N N . LEU A 1 122 ? -12.445 9.418 4.748 1.00 72.50 122 LEU A N 1
ATOM 896 C CA . LEU A 1 122 ? -13.208 8.364 5.411 1.00 72.50 122 LEU A CA 1
ATOM 897 C C . LEU A 1 122 ? -12.870 8.275 6.913 1.00 72.50 122 LEU A C 1
ATOM 899 O O . LEU A 1 122 ? -13.760 8.111 7.747 1.00 72.50 122 LEU A O 1
ATOM 903 N N . ALA A 1 123 ? -11.597 8.447 7.276 1.00 68.69 123 ALA A N 1
ATOM 904 C CA . ALA A 1 123 ? -11.130 8.476 8.660 1.00 68.69 123 ALA A CA 1
ATOM 905 C C . ALA A 1 123 ? -11.729 9.648 9.452 1.00 68.69 123 ALA A C 1
ATOM 907 O O . ALA A 1 123 ? -12.111 9.458 10.607 1.00 68.69 123 ALA A O 1
ATOM 908 N N . ALA A 1 124 ? -11.895 10.815 8.817 1.00 67.75 124 ALA A N 1
ATOM 909 C CA . ALA A 1 124 ? -12.582 11.973 9.396 1.00 67.75 124 ALA A CA 1
ATOM 910 C C . ALA A 1 124 ? -14.017 11.659 9.846 1.00 67.75 124 ALA A C 1
ATOM 912 O O . ALA A 1 124 ? -14.473 12.170 10.864 1.00 67.75 124 ALA A O 1
ATOM 913 N N . GLN A 1 125 ? -14.718 10.778 9.131 1.00 69.38 125 GLN A N 1
ATOM 914 C CA . GLN A 1 125 ? -16.094 10.394 9.461 1.00 69.38 125 GLN A CA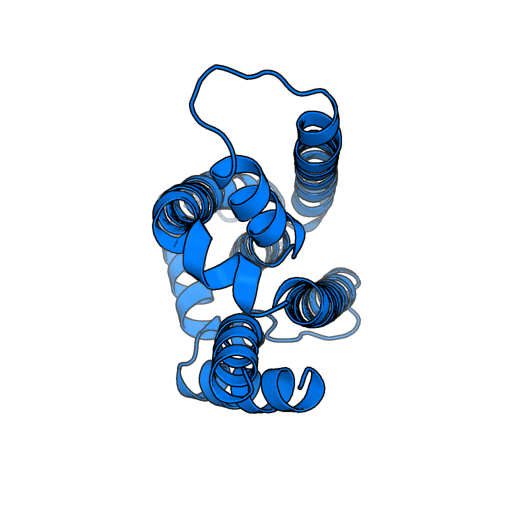 1
ATOM 915 C C . GLN A 1 125 ? -16.174 9.270 10.509 1.00 69.38 125 GLN A C 1
ATOM 917 O O . GLN A 1 125 ? -17.144 9.191 11.259 1.00 69.38 125 GLN A O 1
ATOM 922 N N . LEU A 1 126 ? -15.164 8.396 10.569 1.00 65.31 126 LEU A N 1
ATOM 923 C CA . LEU A 1 126 ? -15.160 7.172 11.387 1.00 65.31 126 LEU A CA 1
ATOM 924 C C . LEU A 1 126 ? -14.352 7.273 12.691 1.00 65.31 126 LEU A C 1
ATOM 926 O O . LEU A 1 126 ? -14.341 6.334 13.490 1.00 65.31 126 LEU A O 1
ATOM 930 N N . GLN A 1 127 ? -13.722 8.419 12.934 1.00 62.19 127 GLN A N 1
ATOM 931 C CA . GLN A 1 127 ? -12.987 8.768 14.148 1.00 62.19 127 GLN A CA 1
ATOM 932 C C . GLN A 1 127 ? -13.524 8.210 15.480 1.00 62.19 127 GLN A C 1
ATOM 934 O O . GLN A 1 127 ? -12.770 7.518 16.169 1.00 62.19 127 GLN A O 1
ATOM 939 N N . PRO A 1 128 ? -14.789 8.473 15.876 1.00 61.06 128 PRO A N 1
ATOM 940 C CA . PRO A 1 128 ? -15.257 8.107 17.212 1.00 61.06 128 PRO A CA 1
ATOM 941 C C . PRO A 1 128 ? -15.346 6.588 17.423 1.00 61.06 128 PRO A C 1
ATOM 943 O O . PRO A 1 128 ? -15.343 6.127 18.563 1.00 61.06 128 PRO A O 1
ATOM 946 N N . PHE A 1 129 ? -15.403 5.797 16.346 1.00 60.12 129 PHE A N 1
ATOM 947 C CA . PHE A 1 129 ? -15.469 4.336 16.419 1.00 60.12 129 PHE A CA 1
ATOM 948 C C . PHE A 1 129 ? -14.091 3.677 16.540 1.00 60.12 129 PHE A C 1
ATOM 950 O O . PHE A 1 129 ? -13.963 2.653 17.208 1.00 60.12 129 PHE A O 1
ATOM 957 N N . LEU A 1 130 ? -13.051 4.250 15.933 1.00 58.88 130 LEU A N 1
ATOM 958 C CA . LEU A 1 130 ? -11.718 3.636 15.898 1.00 58.88 130 LEU A CA 1
ATOM 959 C C . LEU A 1 130 ? -10.901 3.842 17.172 1.00 58.88 130 LEU A C 1
ATOM 961 O O . LEU A 1 130 ? -10.111 2.968 17.530 1.00 58.88 130 LEU A O 1
ATOM 965 N N . GLU A 1 131 ? -11.119 4.943 17.890 1.00 60.31 131 GLU A N 1
ATOM 966 C CA . GLU A 1 131 ? -10.436 5.209 19.164 1.00 60.31 131 GLU A CA 1
ATOM 967 C C . GLU A 1 131 ? -10.810 4.203 20.261 1.00 60.31 131 GLU A C 1
ATOM 969 O O . GLU A 1 131 ? -10.001 3.914 21.139 1.00 60.31 131 GLU A O 1
ATOM 974 N N . ARG A 1 132 ? -12.012 3.617 20.189 1.00 57.34 132 ARG A N 1
ATOM 975 C CA . ARG A 1 132 ? -12.512 2.662 21.190 1.00 57.34 132 ARG A CA 1
ATOM 976 C C . ARG A 1 132 ? -11.858 1.283 21.127 1.00 57.34 132 ARG A C 1
ATOM 978 O O . ARG A 1 132 ? -11.856 0.580 22.128 1.00 57.34 132 ARG A O 1
ATOM 985 N N . ILE A 1 133 ? -11.340 0.886 19.965 1.00 63.03 133 ILE A N 1
ATOM 986 C CA . ILE A 1 133 ? -11.087 -0.531 19.636 1.00 63.03 133 ILE A CA 1
ATOM 987 C C . ILE A 1 133 ? -9.579 -0.863 19.656 1.00 63.03 133 ILE A C 1
ATOM 989 O O . ILE A 1 133 ? -9.180 -1.995 19.408 1.00 63.03 133 ILE A O 1
ATOM 993 N N . ALA A 1 134 ? -8.706 0.105 19.976 1.00 70.00 134 ALA A N 1
ATOM 994 C CA . ALA A 1 134 ? -7.251 -0.095 20.079 1.00 70.00 134 ALA A CA 1
ATOM 995 C C . ALA A 1 134 ? -6.644 -0.863 18.876 1.00 70.00 134 ALA A C 1
ATOM 997 O O . ALA A 1 134 ? -5.755 -1.699 19.023 1.00 70.00 134 ALA A O 1
ATOM 998 N N . VAL A 1 135 ? -7.120 -0.573 17.659 1.00 76.25 135 VAL A N 1
ATOM 999 C CA . VAL A 1 135 ? -6.773 -1.313 16.425 1.00 76.25 135 VAL A CA 1
ATOM 1000 C C . VAL A 1 135 ? -5.340 -1.014 15.945 1.00 76.25 135 VAL A C 1
ATOM 1002 O O . VAL A 1 135 ? -4.732 -1.787 15.201 1.00 76.25 135 VAL A O 1
ATOM 1005 N N . MET A 1 136 ? -4.772 0.106 16.398 1.00 74.62 136 MET A N 1
ATOM 1006 C CA . MET A 1 136 ? -3.507 0.664 15.910 1.00 74.62 136 MET A CA 1
ATOM 1007 C C . MET A 1 136 ? -2.284 -0.257 16.045 1.00 74.62 136 MET A C 1
ATOM 1009 O O . MET A 1 136 ? -1.567 -0.411 15.054 1.00 74.62 136 MET A O 1
ATOM 1013 N N . PRO A 1 137 ? -2.021 -0.925 17.188 1.00 80.94 137 PRO A N 1
ATOM 1014 C CA . PRO A 1 137 ? -0.854 -1.800 17.321 1.00 80.94 137 PRO A CA 1
ATOM 1015 C C . PRO A 1 137 ? -0.922 -3.020 16.393 1.00 80.94 137 PRO A C 1
ATOM 1017 O O . PRO A 1 137 ? 0.094 -3.437 15.833 1.00 80.94 137 PRO A O 1
ATOM 1020 N N . VAL A 1 138 ? -2.126 -3.569 16.192 1.00 82.94 138 VAL A N 1
ATOM 1021 C CA . VAL A 1 138 ? -2.354 -4.723 15.312 1.00 82.94 138 VAL A CA 1
ATOM 1022 C C . VAL A 1 138 ? -2.154 -4.322 13.854 1.00 82.94 138 VAL A C 1
ATOM 1024 O O . VAL A 1 138 ? -1.419 -5.002 13.140 1.00 82.94 138 VAL A O 1
ATOM 1027 N N . LEU A 1 139 ? -2.738 -3.200 13.423 1.00 81.50 139 LEU A N 1
ATOM 1028 C CA . LEU A 1 139 ? -2.533 -2.662 12.075 1.00 81.50 139 LEU A CA 1
ATOM 1029 C C . LEU A 1 139 ? -1.067 -2.338 11.800 1.00 81.50 139 LEU A C 1
ATOM 1031 O O . LEU A 1 139 ? -0.581 -2.614 10.705 1.00 81.50 139 LEU A O 1
ATOM 1035 N N . ASN A 1 140 ? -0.347 -1.806 12.792 1.00 82.38 140 ASN A N 1
ATOM 1036 C CA . ASN A 1 140 ? 1.073 -1.515 12.646 1.00 82.38 140 ASN A CA 1
ATOM 1037 C C . ASN A 1 140 ? 1.907 -2.784 12.438 1.00 82.38 140 ASN A C 1
ATOM 1039 O O . ASN A 1 140 ? 2.713 -2.838 11.512 1.00 82.38 140 ASN A O 1
ATOM 1043 N N . CYS A 1 141 ? 1.658 -3.835 13.226 1.00 86.75 141 CYS A N 1
ATOM 1044 C CA . CYS A 1 141 ? 2.322 -5.128 13.036 1.00 86.75 141 CYS A CA 1
ATOM 1045 C C . CYS A 1 141 ? 2.007 -5.762 11.672 1.00 86.75 141 CYS A C 1
ATOM 1047 O O . CYS A 1 141 ? 2.896 -6.279 11.005 1.00 86.75 141 CYS A O 1
ATOM 1049 N N . VAL A 1 142 ? 0.741 -5.736 11.250 1.00 87.44 142 VAL A N 1
ATOM 1050 C CA . VAL A 1 142 ? 0.304 -6.302 9.963 1.00 87.44 142 VAL A CA 1
ATOM 1051 C C . VAL A 1 142 ? 0.930 -5.529 8.798 1.00 87.44 142 VAL A C 1
ATOM 1053 O O . VAL A 1 142 ? 1.470 -6.140 7.880 1.00 87.44 142 VAL A O 1
ATOM 1056 N N . GLY A 1 143 ? 0.913 -4.194 8.848 1.00 84.75 143 GLY A N 1
ATOM 1057 C CA . GLY A 1 143 ? 1.506 -3.341 7.818 1.00 84.75 143 GLY A CA 1
ATOM 1058 C C . GLY A 1 143 ? 3.022 -3.513 7.703 1.00 84.75 143 GLY A C 1
ATOM 1059 O O . GLY A 1 143 ? 3.535 -3.662 6.596 1.00 84.75 143 GLY A O 1
ATOM 1060 N N . SER A 1 144 ? 3.747 -3.573 8.825 1.00 85.56 144 SER A N 1
ATOM 1061 C CA . SER A 1 144 ? 5.206 -3.761 8.815 1.00 85.56 144 SER A CA 1
ATOM 1062 C C . SER A 1 144 ? 5.632 -5.132 8.273 1.00 85.56 144 SER A C 1
ATOM 1064 O O . SER A 1 144 ? 6.625 -5.216 7.552 1.00 85.56 144 SER A O 1
ATOM 1066 N N . LEU A 1 145 ? 4.851 -6.190 8.520 1.00 89.19 145 LEU A N 1
ATOM 1067 C CA . LEU A 1 145 ? 5.048 -7.511 7.905 1.00 89.19 145 LEU A CA 1
ATOM 1068 C C . LEU A 1 145 ? 4.895 -7.476 6.378 1.00 89.19 145 LEU A C 1
ATOM 1070 O O . LEU A 1 145 ? 5.684 -8.096 5.664 1.00 89.19 145 LEU A O 1
ATOM 1074 N N . ILE A 1 146 ? 3.913 -6.732 5.861 1.00 87.56 146 ILE A N 1
ATOM 1075 C CA . ILE A 1 146 ? 3.738 -6.584 4.411 1.00 87.56 146 ILE A CA 1
ATOM 1076 C C . ILE A 1 146 ? 4.871 -5.741 3.811 1.00 87.56 146 ILE A C 1
ATOM 1078 O O . ILE A 1 146 ? 5.399 -6.098 2.758 1.00 87.56 146 ILE A O 1
ATOM 1082 N N . LEU A 1 147 ? 5.300 -4.670 4.489 1.00 86.56 147 LEU A N 1
ATOM 1083 C CA . LEU A 1 147 ? 6.466 -3.880 4.075 1.00 86.56 147 LEU A CA 1
ATOM 1084 C C . LEU A 1 147 ? 7.738 -4.735 4.012 1.00 86.56 147 LEU A C 1
ATOM 1086 O O . LEU A 1 147 ? 8.514 -4.605 3.068 1.00 86.56 147 LEU A O 1
ATOM 1090 N N . LEU A 1 148 ? 7.926 -5.655 4.962 1.00 88.69 148 LEU A N 1
ATOM 1091 C CA . LEU A 1 148 ? 9.028 -6.615 4.927 1.00 88.69 148 LEU A CA 1
ATOM 1092 C C . LEU A 1 148 ? 8.946 -7.517 3.685 1.00 88.69 148 LEU A C 1
ATOM 1094 O O . LEU A 1 148 ? 9.949 -7.719 3.005 1.00 88.69 148 LEU A O 1
ATOM 1098 N N . ALA A 1 149 ? 7.755 -8.022 3.347 1.00 87.94 149 ALA A N 1
ATOM 1099 C CA . ALA A 1 149 ? 7.556 -8.828 2.142 1.00 87.94 149 ALA A CA 1
ATOM 1100 C C . ALA A 1 149 ? 7.853 -8.036 0.852 1.00 87.94 149 ALA A C 1
ATOM 1102 O O . ALA A 1 149 ? 8.434 -8.583 -0.086 1.00 87.94 149 ALA A O 1
ATOM 1103 N N . ILE A 1 150 ? 7.517 -6.742 0.819 1.00 86.06 150 ILE A N 1
ATOM 1104 C CA . ILE A 1 150 ? 7.881 -5.836 -0.280 1.00 86.06 150 ILE A CA 1
ATOM 1105 C C . ILE A 1 150 ? 9.401 -5.664 -0.357 1.00 86.06 150 ILE A C 1
ATOM 1107 O O . ILE A 1 150 ? 9.966 -5.799 -1.439 1.00 86.06 150 ILE A O 1
ATOM 1111 N N . ALA A 1 151 ? 10.077 -5.433 0.770 1.00 85.62 151 ALA A N 1
ATOM 1112 C CA . ALA A 1 151 ? 11.532 -5.298 0.811 1.00 85.62 151 ALA A CA 1
ATOM 1113 C C . ALA A 1 151 ? 12.245 -6.557 0.284 1.00 85.62 151 ALA A C 1
ATOM 1115 O O . ALA A 1 151 ? 13.181 -6.449 -0.504 1.00 85.62 151 ALA A O 1
ATOM 1116 N N . VAL A 1 152 ? 11.764 -7.754 0.638 1.00 88.31 152 VAL A N 1
ATOM 1117 C CA . VAL A 1 152 ? 12.285 -9.026 0.100 1.00 88.31 152 VAL A CA 1
ATOM 1118 C C . VAL A 1 152 ? 12.117 -9.111 -1.420 1.00 88.31 152 VAL A C 1
ATOM 1120 O O . VAL A 1 152 ? 13.023 -9.592 -2.106 1.00 88.31 152 VAL A O 1
ATOM 1123 N N . ASN A 1 153 ? 10.990 -8.625 -1.949 1.00 84.06 153 ASN A N 1
ATOM 1124 C CA . ASN A 1 153 ? 10.751 -8.584 -3.391 1.00 84.06 153 ASN A CA 1
ATOM 1125 C C . ASN A 1 153 ? 11.709 -7.602 -4.091 1.00 84.06 153 ASN A C 1
ATOM 1127 O O . ASN A 1 153 ? 12.275 -7.931 -5.129 1.00 84.06 153 ASN A O 1
ATOM 1131 N N . LEU A 1 154 ? 11.962 -6.435 -3.486 1.00 81.38 154 LEU A N 1
ATOM 1132 C CA . LEU A 1 154 ? 12.892 -5.422 -4.005 1.00 81.38 154 LEU A CA 1
ATOM 1133 C C . LEU A 1 154 ? 14.347 -5.904 -4.059 1.00 81.38 154 LEU A C 1
ATOM 1135 O O . LEU A 1 154 ? 15.063 -5.566 -4.996 1.00 81.38 154 LEU A O 1
ATOM 1139 N N . ILE A 1 155 ? 14.782 -6.713 -3.088 1.00 84.94 155 ILE A N 1
ATOM 1140 C CA . ILE A 1 155 ? 16.134 -7.305 -3.072 1.00 84.94 155 ILE A CA 1
ATOM 1141 C C . ILE A 1 155 ? 16.256 -8.436 -4.119 1.00 84.94 155 ILE A C 1
ATOM 1143 O O . ILE A 1 155 ? 17.351 -8.911 -4.408 1.00 84.94 155 ILE A O 1
ATOM 1147 N N . GLY A 1 156 ? 15.145 -8.880 -4.717 1.00 78.00 156 GLY A N 1
ATOM 1148 C CA . GLY A 1 156 ? 15.139 -9.918 -5.750 1.00 78.00 156 GLY A CA 1
ATOM 1149 C C . GLY A 1 156 ? 15.330 -11.338 -5.211 1.00 78.00 156 GLY A C 1
ATOM 1150 O O . GLY A 1 156 ? 15.564 -12.260 -5.987 1.00 78.00 156 GLY A O 1
ATOM 1151 N N . L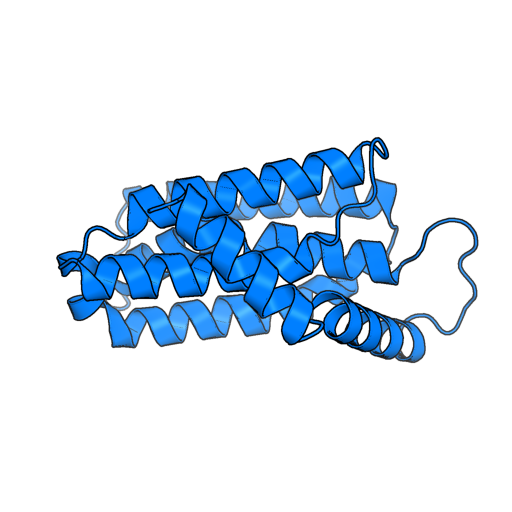EU A 1 157 ? 15.208 -11.543 -3.893 1.00 79.75 157 LEU A N 1
ATOM 1152 C CA . LEU A 1 157 ? 15.372 -12.863 -3.270 1.00 79.75 157 LEU A CA 1
ATOM 1153 C C . LEU A 1 157 ? 14.220 -13.809 -3.625 1.00 79.75 157 LEU A C 1
ATOM 1155 O O . LEU A 1 157 ? 14.431 -14.999 -3.856 1.00 79.75 157 LEU A O 1
ATOM 1159 N N . LYS A 1 158 ? 12.985 -13.293 -3.631 1.00 78.81 158 LYS A N 1
ATOM 1160 C CA . LYS A 1 158 ? 11.786 -14.072 -3.948 1.00 78.81 158 LYS A CA 1
ATOM 1161 C C . LYS A 1 158 ? 10.658 -13.164 -4.419 1.00 78.81 158 LYS A C 1
ATOM 1163 O O . LYS A 1 158 ? 10.311 -12.209 -3.730 1.00 78.81 158 LYS A O 1
ATOM 1168 N N . LYS A 1 159 ? 10.020 -13.538 -5.532 1.00 75.25 159 LYS A N 1
ATOM 1169 C CA . LYS A 1 159 ? 8.772 -12.909 -5.974 1.00 75.25 159 LYS A CA 1
ATOM 1170 C C . LYS A 1 159 ? 7.625 -13.340 -5.069 1.00 75.25 159 LYS A C 1
ATOM 1172 O O . LYS A 1 159 ? 7.225 -14.505 -5.066 1.00 75.25 159 LYS A O 1
ATOM 1177 N N . ILE A 1 160 ? 7.125 -12.396 -4.281 1.00 81.25 160 ILE A N 1
ATOM 1178 C CA . ILE A 1 160 ? 5.970 -12.571 -3.402 1.00 81.25 160 ILE A CA 1
ATOM 1179 C C . ILE A 1 160 ? 4.846 -11.698 -3.953 1.00 81.25 160 ILE A C 1
ATOM 1181 O O . ILE A 1 160 ? 5.059 -10.516 -4.208 1.00 81.25 160 ILE A O 1
ATOM 1185 N N . LYS A 1 161 ? 3.647 -12.272 -4.102 1.00 83.94 161 LYS A N 1
ATOM 1186 C CA . LYS A 1 161 ? 2.425 -11.537 -4.460 1.00 83.94 161 LYS A CA 1
ATOM 1187 C C . LYS A 1 161 ? 1.952 -10.694 -3.280 1.00 83.94 161 LYS A C 1
ATOM 1189 O O . LYS A 1 161 ? 1.017 -11.049 -2.567 1.00 83.94 161 LYS A O 1
ATOM 1194 N N . THR A 1 162 ? 2.659 -9.603 -3.012 1.00 83.19 162 THR A N 1
ATOM 1195 C CA . THR A 1 162 ? 2.420 -8.729 -1.854 1.00 83.19 162 THR A CA 1
ATOM 1196 C C . THR A 1 162 ? 1.032 -8.089 -1.888 1.00 83.19 162 THR A C 1
ATOM 1198 O O . THR A 1 162 ? 0.461 -7.834 -0.829 1.00 83.19 162 THR A O 1
ATOM 1201 N N . ALA A 1 163 ? 0.443 -7.915 -3.075 1.00 82.88 163 ALA A N 1
ATOM 1202 C CA . ALA A 1 163 ? -0.916 -7.405 -3.244 1.00 82.88 163 ALA A CA 1
ATOM 1203 C C . ALA A 1 163 ? -1.987 -8.324 -2.632 1.00 82.88 163 ALA A C 1
ATOM 1205 O O . ALA A 1 163 ? -2.977 -7.834 -2.089 1.00 82.88 163 ALA A O 1
ATOM 1206 N N . ASP A 1 164 ? -1.782 -9.644 -2.655 1.00 87.50 164 ASP A N 1
ATOM 1207 C CA . ASP A 1 164 ? -2.738 -10.602 -2.085 1.00 87.50 164 ASP A CA 1
ATOM 1208 C C . ASP A 1 164 ? -2.763 -10.551 -0.548 1.00 87.50 164 ASP A C 1
ATOM 1210 O O . ASP A 1 164 ? -3.726 -10.998 0.068 1.00 87.50 164 ASP A O 1
ATOM 1214 N N . TYR A 1 165 ? -1.754 -9.948 0.091 1.00 86.19 165 TYR A N 1
ATOM 1215 C CA . TYR A 1 165 ? -1.750 -9.703 1.535 1.00 86.19 165 TYR A CA 1
ATOM 1216 C C . TYR A 1 165 ? -2.519 -8.437 1.935 1.00 86.19 165 TYR A C 1
ATOM 1218 O O . TYR A 1 165 ? -2.783 -8.239 3.120 1.00 86.19 165 TYR A O 1
ATOM 1226 N N . LEU A 1 166 ? -2.920 -7.587 0.983 1.00 83.44 166 LEU A N 1
ATOM 1227 C CA . LEU A 1 166 ? -3.623 -6.332 1.265 1.00 83.44 166 LEU A CA 1
ATOM 1228 C C . LEU A 1 166 ? -4.907 -6.515 2.109 1.00 83.44 166 LEU A C 1
ATOM 1230 O O . LEU A 1 166 ? -5.105 -5.743 3.052 1.00 83.44 166 LEU A O 1
ATOM 1234 N N . PRO A 1 167 ? -5.757 -7.541 1.878 1.00 84.75 167 PRO A N 1
ATOM 1235 C CA . PRO A 1 167 ? -6.959 -7.762 2.686 1.00 84.75 167 PRO A CA 1
ATOM 1236 C C . PRO A 1 167 ? -6.671 -8.117 4.140 1.00 84.75 167 PRO A C 1
ATOM 1238 O O . PRO A 1 167 ? -7.566 -8.002 4.973 1.00 84.75 167 PRO A O 1
ATOM 1241 N N . ALA A 1 168 ? -5.441 -8.513 4.478 1.00 85.12 168 ALA A N 1
ATOM 1242 C CA . ALA A 1 168 ? -5.073 -8.806 5.857 1.00 85.12 168 ALA A CA 1
ATOM 1243 C C . ALA A 1 168 ? -5.231 -7.590 6.777 1.00 85.12 168 ALA A C 1
ATOM 1245 O O . ALA A 1 168 ? -5.575 -7.762 7.945 1.00 85.12 168 ALA A O 1
ATOM 1246 N N . LEU A 1 169 ? -5.056 -6.370 6.254 1.00 82.75 169 LEU A N 1
ATOM 1247 C CA . LEU A 1 169 ? -5.344 -5.138 6.993 1.00 82.75 169 LEU A CA 1
ATOM 1248 C C . LEU A 1 169 ? -6.835 -5.032 7.335 1.00 82.75 169 LEU A C 1
ATOM 1250 O O . LEU A 1 169 ? -7.180 -4.785 8.485 1.00 82.75 169 LEU A O 1
ATOM 1254 N N . ALA A 1 170 ? -7.722 -5.283 6.369 1.00 83.69 170 ALA A N 1
ATOM 1255 C CA . ALA A 1 170 ? -9.168 -5.240 6.592 1.00 83.69 170 ALA A CA 1
ATOM 1256 C C . ALA A 1 170 ? -9.631 -6.337 7.566 1.00 83.69 170 ALA A C 1
ATOM 1258 O O . ALA A 1 170 ? -10.415 -6.068 8.475 1.00 83.69 170 ALA A O 1
ATOM 1259 N N . VAL A 1 171 ? -9.093 -7.557 7.435 1.00 85.62 171 VAL A N 1
ATOM 1260 C CA . VAL A 1 171 ? -9.374 -8.655 8.373 1.00 85.62 171 VAL A CA 1
ATOM 1261 C C . VAL A 1 171 ? -8.862 -8.320 9.775 1.00 85.62 171 VAL A C 1
ATOM 1263 O O . VAL A 1 171 ? -9.527 -8.642 10.754 1.00 85.62 171 VAL A O 1
ATOM 1266 N N . ALA A 1 172 ? -7.7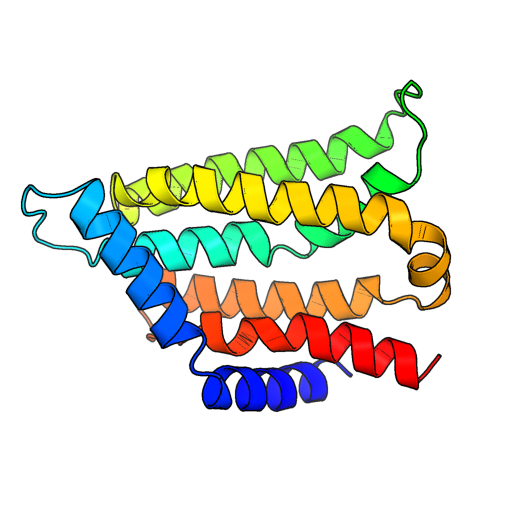10 -7.656 9.907 1.00 85.06 172 ALA A N 1
ATOM 1267 C CA . ALA A 1 172 ? -7.205 -7.210 11.205 1.00 85.06 172 ALA A CA 1
ATOM 1268 C C . ALA A 1 172 ? -8.169 -6.240 11.897 1.00 85.06 172 ALA A C 1
ATOM 1270 O O . ALA A 1 172 ? -8.473 -6.440 13.072 1.00 85.06 172 ALA A O 1
ATOM 1271 N N . VAL A 1 173 ? -8.710 -5.259 11.165 1.00 81.00 173 VAL A N 1
ATOM 1272 C CA . VAL A 1 173 ? -9.741 -4.354 11.700 1.00 81.00 173 VAL A CA 1
ATOM 1273 C C . VAL A 1 173 ? -10.993 -5.129 12.107 1.00 81.00 173 VAL A C 1
ATOM 1275 O O . VAL A 1 173 ? -11.477 -4.948 13.220 1.00 81.00 173 VAL A O 1
ATOM 1278 N N . ALA A 1 174 ? -11.491 -6.021 11.247 1.00 83.69 174 ALA A N 1
ATOM 1279 C CA . ALA A 1 174 ? -12.709 -6.788 11.509 1.00 83.69 174 ALA A CA 1
ATOM 1280 C C . ALA A 1 174 ? -12.582 -7.707 12.737 1.00 83.69 174 ALA A C 1
ATOM 1282 O O . ALA A 1 174 ? -13.501 -7.789 13.546 1.00 83.69 174 ALA A O 1
ATOM 1283 N N . VAL A 1 175 ? -11.434 -8.371 12.909 1.00 84.94 175 VAL A N 1
ATOM 1284 C CA . VAL A 1 175 ? -11.174 -9.241 14.067 1.00 84.94 175 VAL A CA 1
ATOM 1285 C C . VAL A 1 175 ? -11.023 -8.425 15.349 1.00 84.94 175 VAL A C 1
ATOM 1287 O O . VAL A 1 175 ? -11.537 -8.838 16.383 1.00 84.94 175 VAL A O 1
ATOM 1290 N N . CYS A 1 176 ? -10.357 -7.267 15.297 1.00 81.38 176 CYS A N 1
ATOM 1291 C CA . CYS A 1 176 ? -10.315 -6.351 16.437 1.00 81.38 176 CYS A CA 1
ATOM 1292 C C . CYS A 1 176 ? -11.715 -5.851 16.812 1.00 81.38 176 CYS A C 1
ATOM 1294 O O . CYS A 1 176 ? -12.025 -5.789 17.993 1.00 81.38 176 CYS A O 1
ATOM 1296 N N . TRP A 1 177 ? -12.564 -5.552 15.825 1.00 79.44 177 TRP A N 1
ATOM 1297 C CA . TRP A 1 177 ? -13.947 -5.131 16.056 1.00 79.44 177 TRP A CA 1
ATOM 1298 C C . TRP A 1 177 ? -14.804 -6.240 16.678 1.00 79.44 177 TRP A C 1
ATOM 1300 O O . TRP A 1 177 ? -15.573 -5.974 17.587 1.00 79.44 177 TRP A O 1
ATOM 1310 N N . ALA A 1 178 ? -14.644 -7.491 16.238 1.00 81.31 178 ALA A N 1
ATOM 1311 C CA . ALA A 1 178 ? -15.397 -8.629 16.773 1.00 81.31 178 ALA A CA 1
ATOM 1312 C C . ALA A 1 178 ? -14.997 -9.038 18.205 1.00 81.31 178 ALA A C 1
ATOM 1314 O O . ALA A 1 178 ? -15.734 -9.778 18.852 1.00 81.31 178 ALA A O 1
ATOM 1315 N N . LEU A 1 179 ? -13.817 -8.619 18.674 1.00 77.62 179 LEU A N 1
ATOM 1316 C CA . LEU A 1 179 ? -13.283 -8.938 20.003 1.00 77.62 179 LEU A CA 1
ATOM 1317 C C . LEU A 1 179 ? -13.414 -7.780 21.011 1.00 77.62 179 LEU A C 1
ATOM 1319 O O . LEU A 1 179 ? -13.008 -7.961 22.160 1.00 77.62 179 LEU A O 1
ATOM 1323 N N . ALA A 1 180 ? -13.923 -6.619 20.585 1.00 68.12 180 ALA A N 1
ATOM 1324 C CA . ALA A 1 180 ? -14.116 -5.417 21.403 1.00 68.12 180 ALA A CA 1
ATOM 1325 C C . ALA A 1 180 ? -15.571 -5.270 21.863 1.00 68.12 180 ALA A C 1
ATOM 1327 O O . ALA A 1 180 ? -15.762 -4.748 22.984 1.00 68.12 180 ALA A O 1
#